Protein AF-A0A7V6NML0-F1 (afdb_monomer)

Foldseek 3Di:
DDQVVLVPDPDPVSSVVVVVVCVVCVVVQLVVQCVVPVDNVCSVVVVSVVVVVVVVVD

pLDDT: mean 86.87, std 11.56, range [45.16, 96.44]

Radius of gyration: 11.95 Å; Cα contacts (8 Å, |Δi|>4): 28; chains: 1; bounding box: 26×16×30 Å

Solvent-accessible surface area (backbone atoms only — not comparable to full-atom values): 3463 Å² total; per-residue (Å²): 134,80,55,71,66,55,75,68,45,83,52,64,68,61,26,52,51,50,52,51,52,45,64,74,42,43,66,58,50,44,51,54,42,28,74,72,66,74,40,79,90,52,26,64,58,53,53,43,49,51,59,47,54,66,65,69,77,108

Secondary struc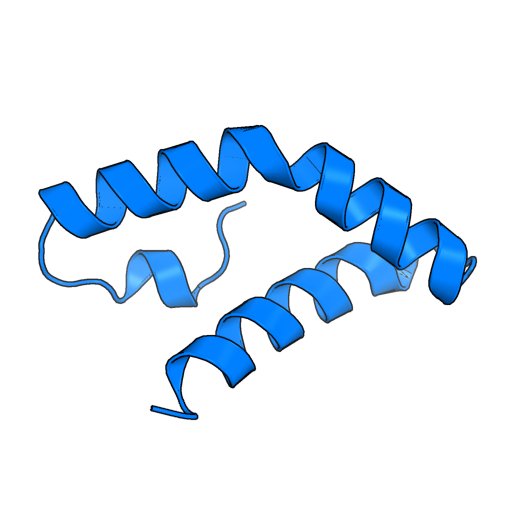ture (DSSP, 8-state):
---HHHHT--SHHHHHHHHHHHHHHHHHHHHHHHHHH--GGGHHHHHHHHHHHHHH--

Structure (mmCIF, N/CA/C/O backbone):
data_AF-A0A7V6NML0-F1
#
_entry.id   AF-A0A7V6NML0-F1
#
loop_
_atom_site.group_PDB
_atom_site.id
_atom_site.type_symbo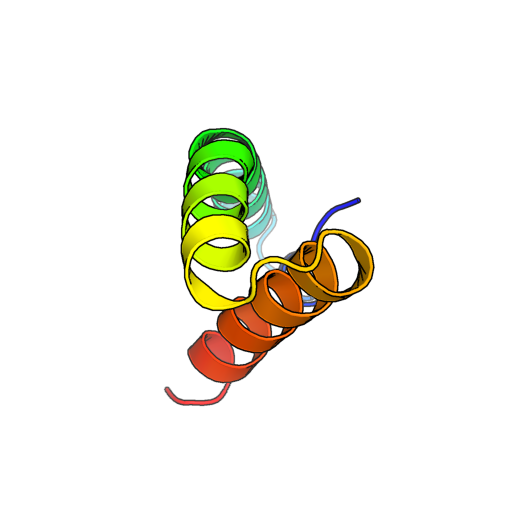l
_atom_site.label_atom_id
_atom_site.label_alt_id
_atom_site.label_comp_id
_atom_site.label_asym_id
_atom_site.label_entity_id
_atom_site.label_seq_id
_atom_site.pdbx_PDB_ins_code
_atom_site.Cartn_x
_atom_site.Cartn_y
_atom_site.Cartn_z
_atom_site.occupancy
_atom_site.B_iso_or_equiv
_atom_site.auth_seq_id
_atom_site.auth_comp_id
_atom_site.auth_asym_id
_atom_site.auth_atom_id
_atom_site.pdbx_PDB_model_num
ATOM 1 N N . MET A 1 1 ? 6.247 -5.275 2.426 1.00 71.75 1 MET A N 1
ATOM 2 C CA . MET A 1 1 ? 6.071 -6.119 1.226 1.00 71.75 1 MET A CA 1
ATOM 3 C C . MET A 1 1 ? 5.467 -5.233 0.156 1.00 71.75 1 MET A C 1
ATOM 5 O O . MET A 1 1 ? 4.535 -4.509 0.489 1.00 71.75 1 MET A O 1
ATOM 9 N N . TYR A 1 2 ? 6.033 -5.207 -1.051 1.00 78.25 2 TYR A N 1
ATOM 10 C CA . TYR A 1 2 ? 5.462 -4.420 -2.145 1.00 78.25 2 TYR A CA 1
ATOM 11 C C . TYR A 1 2 ? 4.264 -5.151 -2.763 1.00 78.25 2 TYR A C 1
ATOM 13 O O . TYR A 1 2 ? 4.262 -6.387 -2.782 1.00 78.25 2 TYR A O 1
ATOM 21 N N . PRO A 1 3 ? 3.262 -4.415 -3.269 1.00 82.81 3 PRO A N 1
ATOM 22 C CA . PRO A 1 3 ? 2.183 -4.983 -4.053 1.00 82.81 3 PRO A CA 1
ATOM 23 C C . PRO A 1 3 ? 2.741 -5.786 -5.222 1.00 82.81 3 PRO A C 1
ATOM 25 O O . PRO A 1 3 ? 3.668 -5.352 -5.910 1.00 82.81 3 PRO A O 1
ATOM 28 N N . VAL A 1 4 ? 2.132 -6.940 -5.480 1.00 81.75 4 VAL A N 1
ATOM 29 C CA . VAL A 1 4 ? 2.560 -7.864 -6.537 1.00 81.75 4 VAL A CA 1
ATOM 30 C C . VAL A 1 4 ? 2.616 -7.185 -7.909 1.00 81.75 4 VAL A C 1
ATOM 32 O O . VAL A 1 4 ? 3.488 -7.505 -8.709 1.00 81.75 4 VAL A O 1
ATOM 35 N N . ILE A 1 5 ? 1.752 -6.197 -8.157 1.00 83.06 5 ILE A N 1
ATOM 36 C CA . ILE A 1 5 ? 1.726 -5.445 -9.416 1.00 83.06 5 ILE A CA 1
ATOM 37 C C . ILE A 1 5 ? 3.036 -4.695 -9.698 1.00 83.06 5 ILE A C 1
ATOM 39 O O . ILE A 1 5 ? 3.462 -4.649 -10.846 1.00 83.06 5 ILE A O 1
ATOM 43 N N . ILE A 1 6 ? 3.718 -4.184 -8.666 1.00 85.31 6 ILE A N 1
ATOM 44 C CA . ILE A 1 6 ? 5.003 -3.488 -8.833 1.00 85.31 6 ILE A CA 1
ATOM 45 C C . ILE A 1 6 ? 6.071 -4.476 -9.314 1.00 85.31 6 ILE A C 1
ATOM 47 O O . ILE A 1 6 ? 6.869 -4.155 -10.187 1.00 85.31 6 ILE A O 1
ATOM 51 N N . MET A 1 7 ? 6.029 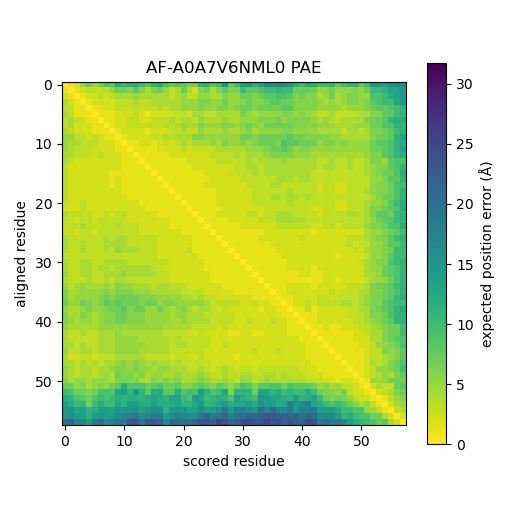-5.720 -8.829 1.00 85.25 7 MET A N 1
ATOM 52 C CA . MET A 1 7 ? 6.975 -6.765 -9.235 1.00 85.25 7 MET A CA 1
ATOM 53 C C . MET A 1 7 ? 6.811 -7.210 -10.699 1.00 85.25 7 MET A C 1
ATOM 55 O O . MET A 1 7 ? 7.740 -7.785 -11.256 1.00 85.25 7 MET A O 1
ATOM 59 N N . PHE A 1 8 ? 5.656 -6.957 -11.326 1.00 87.25 8 PHE A N 1
ATOM 60 C CA . PHE A 1 8 ? 5.393 -7.300 -12.730 1.00 87.25 8 PHE A CA 1
ATOM 61 C C . PHE A 1 8 ? 5.815 -6.212 -13.729 1.00 87.25 8 PHE A C 1
ATOM 63 O O . PHE A 1 8 ? 5.723 -6.435 -14.934 1.00 87.25 8 PHE A O 1
ATOM 70 N N . ILE A 1 9 ? 6.276 -5.049 -13.261 1.00 88.38 9 ILE A N 1
ATOM 71 C CA . ILE A 1 9 ? 6.781 -3.986 -14.136 1.00 88.38 9 ILE A CA 1
ATOM 72 C C . ILE A 1 9 ? 8.112 -4.450 -14.734 1.00 88.38 9 ILE A C 1
ATOM 74 O O . ILE A 1 9 ? 9.046 -4.722 -13.982 1.00 88.38 9 ILE A O 1
ATOM 78 N N . GLU A 1 10 ? 8.192 -4.582 -16.061 1.00 89.81 10 GLU A N 1
ATOM 79 C CA . GLU A 1 10 ? 9.383 -5.097 -16.760 1.00 89.81 10 GLU A CA 1
ATOM 80 C C . GLU A 1 10 ? 10.537 -4.092 -16.789 1.00 89.81 10 GLU A C 1
ATOM 82 O O . GLU A 1 10 ? 11.691 -4.491 -16.642 1.00 89.81 10 GLU A O 1
ATOM 87 N N . ASP A 1 11 ? 10.229 -2.804 -16.956 1.00 94.50 11 ASP A N 1
ATOM 88 C CA . ASP A 1 11 ? 11.231 -1.742 -16.940 1.00 94.50 11 ASP A CA 1
ATOM 89 C C . ASP A 1 11 ? 11.699 -1.471 -15.503 1.00 94.50 11 ASP A C 1
ATOM 91 O O . ASP A 1 11 ? 10.905 -1.154 -14.614 1.00 94.50 11 ASP A O 1
ATOM 95 N N . ASP A 1 12 ? 13.002 -1.617 -15.265 1.00 93.19 12 ASP A N 1
ATOM 96 C CA . ASP A 1 12 ? 13.575 -1.484 -13.926 1.00 93.19 12 ASP A CA 1
ATOM 97 C C . ASP A 1 12 ? 13.488 -0.042 -13.394 1.00 93.19 12 ASP A C 1
ATOM 99 O O . ASP A 1 12 ? 13.288 0.146 -12.195 1.00 93.19 12 ASP A O 1
ATOM 103 N N . SER A 1 13 ? 13.563 0.979 -14.258 1.00 94.50 13 SER A N 1
ATOM 104 C CA . SER A 1 13 ? 13.426 2.382 -13.842 1.00 94.50 13 SER A CA 1
ATOM 105 C C . SER A 1 13 ? 11.992 2.692 -13.420 1.00 94.50 13 SER A C 1
ATOM 107 O O . SER A 1 13 ? 11.772 3.370 -12.414 1.00 94.50 13 SER A O 1
ATOM 109 N N . ASP A 1 14 ? 11.007 2.196 -14.168 1.00 92.75 14 ASP A N 1
ATOM 110 C CA . ASP A 1 14 ? 9.597 2.345 -13.806 1.00 92.75 14 ASP A CA 1
ATOM 111 C C . ASP A 1 14 ? 9.275 1.572 -12.520 1.00 92.75 14 ASP A C 1
ATOM 113 O O . ASP A 1 14 ? 8.537 2.068 -11.663 1.00 92.75 14 ASP A O 1
ATOM 117 N N . ARG A 1 15 ? 9.865 0.381 -12.342 1.00 92.31 15 ARG A N 1
ATOM 118 C CA . ARG A 1 15 ? 9.723 -0.408 -11.113 1.00 92.31 15 ARG A CA 1
ATOM 119 C C . ARG A 1 15 ? 10.280 0.344 -9.909 1.00 92.31 15 ARG A C 1
ATOM 121 O O . ARG A 1 15 ? 9.556 0.513 -8.931 1.00 92.31 15 ARG A O 1
ATOM 128 N N . GLU A 1 16 ? 11.518 0.831 -9.984 1.00 93.62 16 GLU A N 1
ATOM 129 C CA . GLU A 1 16 ? 12.156 1.601 -8.907 1.00 93.62 16 GLU A CA 1
ATOM 130 C C . GLU A 1 16 ? 11.349 2.854 -8.548 1.00 93.62 16 GLU A C 1
ATOM 132 O O . GLU A 1 16 ? 11.134 3.149 -7.368 1.00 93.62 16 GLU A O 1
ATOM 137 N N . PHE A 1 17 ? 10.841 3.570 -9.555 1.00 93.06 17 PHE A N 1
ATOM 138 C CA . PHE A 1 17 ? 9.976 4.724 -9.332 1.00 93.06 17 PHE A CA 1
ATOM 139 C C . PHE A 1 17 ? 8.688 4.342 -8.589 1.00 93.06 17 PHE A C 1
ATOM 141 O O . PHE A 1 17 ? 8.293 5.028 -7.644 1.00 93.06 17 PHE A O 1
ATOM 148 N N . MET A 1 18 ? 8.044 3.239 -8.977 1.00 91.56 18 MET A N 1
ATOM 149 C CA . MET A 1 18 ? 6.811 2.767 -8.343 1.00 91.56 18 MET A CA 1
ATOM 150 C C . MET A 1 18 ? 7.047 2.222 -6.931 1.00 91.56 18 MET A C 1
ATOM 152 O O . MET A 1 18 ? 6.215 2.453 -6.053 1.00 91.56 18 MET A O 1
ATOM 156 N N . GLU A 1 19 ? 8.177 1.560 -6.675 1.00 92.06 19 GLU A N 1
ATOM 157 C CA . GLU A 1 19 ? 8.590 1.147 -5.328 1.00 92.06 19 GLU A CA 1
ATOM 158 C C . GLU A 1 19 ? 8.797 2.357 -4.413 1.00 92.06 19 GLU A C 1
ATOM 160 O O . GLU A 1 19 ? 8.264 2.386 -3.298 1.00 92.06 19 GLU A O 1
ATOM 165 N N . TRP A 1 20 ? 9.513 3.378 -4.896 1.00 93.69 20 TRP A N 1
ATOM 166 C CA . TRP A 1 20 ? 9.713 4.628 -4.164 1.00 93.69 20 TRP A CA 1
ATOM 167 C C . TRP A 1 20 ? 8.380 5.327 -3.879 1.00 93.69 20 TRP A C 1
ATOM 169 O O . TRP A 1 20 ? 8.087 5.664 -2.731 1.00 93.69 20 TRP A O 1
ATOM 179 N N . LEU A 1 21 ? 7.533 5.479 -4.902 1.00 91.88 21 LEU A N 1
ATOM 180 C CA . LEU A 1 21 ? 6.221 6.107 -4.769 1.00 91.88 21 LEU A CA 1
ATOM 181 C C . LEU A 1 21 ? 5.346 5.351 -3.761 1.00 91.88 21 LEU A C 1
ATOM 183 O O . LEU A 1 21 ? 4.700 5.963 -2.909 1.00 91.88 21 LEU A O 1
ATOM 187 N N . TYR A 1 22 ? 5.338 4.019 -3.826 1.00 91.19 22 TYR A N 1
ATOM 188 C CA . TYR A 1 22 ? 4.610 3.198 -2.870 1.00 91.19 22 TYR A CA 1
ATOM 189 C C . TYR A 1 22 ? 5.132 3.410 -1.450 1.00 91.19 22 TYR A C 1
ATOM 191 O O . TYR A 1 22 ? 4.331 3.648 -0.551 1.00 91.19 22 TYR A O 1
ATOM 199 N N . GLY A 1 23 ? 6.451 3.378 -1.241 1.00 91.56 23 GLY A N 1
ATOM 200 C CA . GLY A 1 23 ? 7.063 3.595 0.070 1.00 91.56 23 GLY A CA 1
ATOM 201 C C . GLY A 1 23 ? 6.676 4.937 0.696 1.00 91.56 23 GLY A C 1
ATOM 202 O O . GLY A 1 23 ? 6.232 4.970 1.845 1.00 91.56 23 GLY A O 1
ATOM 203 N N . GLU A 1 24 ? 6.764 6.023 -0.074 1.00 94.75 24 GLU A N 1
ATOM 204 C CA . GLU A 1 24 ? 6.457 7.377 0.403 1.00 94.75 24 GLU A CA 1
ATOM 205 C C . GLU A 1 24 ? 4.979 7.551 0.781 1.00 94.75 24 GLU A C 1
ATOM 207 O O . GLU A 1 24 ? 4.649 8.185 1.787 1.00 94.75 24 GLU A O 1
ATOM 212 N N . TYR A 1 25 ? 4.067 6.967 -0.001 1.00 92.31 25 TYR A N 1
ATOM 213 C CA . TYR A 1 25 ? 2.630 7.176 0.181 1.00 92.31 25 TYR A CA 1
ATOM 214 C C . TYR A 1 25 ? 1.919 6.055 0.944 1.00 92.31 25 TYR A C 1
ATOM 216 O O . TYR A 1 25 ? 0.762 6.240 1.333 1.00 92.31 25 TYR A O 1
ATOM 224 N N . TYR A 1 26 ? 2.578 4.928 1.225 1.00 92.25 26 TYR A N 1
ATOM 225 C CA . TYR A 1 26 ? 1.964 3.778 1.894 1.00 92.25 26 TYR A CA 1
ATOM 226 C C . TYR A 1 26 ? 1.319 4.156 3.230 1.00 92.25 26 TYR A C 1
ATOM 228 O O . TYR A 1 26 ? 0.161 3.822 3.467 1.00 92.25 26 TYR A O 1
ATOM 236 N N . LEU A 1 27 ? 2.002 4.930 4.080 1.00 93.88 27 LEU A N 1
ATOM 237 C CA . LEU A 1 27 ? 1.441 5.355 5.370 1.00 93.88 27 LEU A CA 1
ATOM 238 C C . LEU A 1 27 ? 0.203 6.247 5.211 1.00 93.88 27 LEU A C 1
ATOM 240 O O . LEU A 1 27 ? -0.738 6.150 6.004 1.00 93.88 27 LEU A O 1
ATOM 244 N N . LEU A 1 28 ? 0.179 7.099 4.183 1.00 94.94 28 LEU A N 1
ATOM 245 C CA . LEU A 1 28 ? -0.974 7.945 3.886 1.00 94.94 28 LEU A CA 1
ATOM 246 C C . LEU A 1 28 ? -2.155 7.105 3.383 1.00 94.94 28 LEU A C 1
ATOM 248 O O . LEU A 1 28 ? -3.278 7.300 3.852 1.00 94.94 28 LEU A O 1
ATOM 252 N N . MET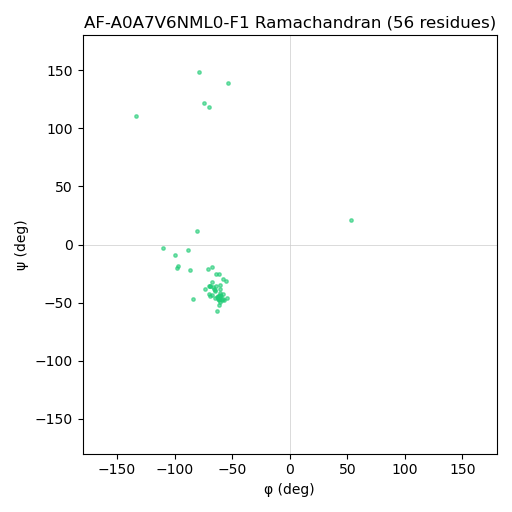 A 1 29 ? -1.896 6.156 2.479 1.00 92.44 29 MET A N 1
ATOM 253 C CA . MET A 1 29 ? -2.900 5.217 1.973 1.00 92.44 29 MET A CA 1
ATOM 254 C C . MET A 1 29 ? -3.457 4.344 3.099 1.00 92.44 29 MET A C 1
ATOM 256 O O . MET A 1 29 ? -4.672 4.258 3.249 1.00 92.44 29 MET A O 1
ATOM 260 N N . ARG A 1 30 ? -2.593 3.801 3.965 1.00 94.31 30 ARG A N 1
ATOM 261 C CA . ARG A 1 30 ? -2.965 3.018 5.152 1.00 94.31 30 ARG A CA 1
ATOM 262 C C . ARG A 1 30 ? -3.845 3.802 6.106 1.00 94.31 30 ARG A C 1
ATOM 264 O O . ARG A 1 30 ? -4.891 3.310 6.519 1.00 94.31 30 ARG A O 1
ATOM 271 N N . LYS A 1 31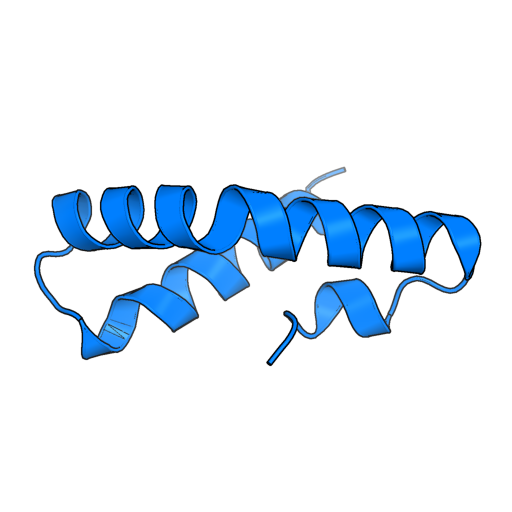 ? -3.463 5.043 6.419 1.00 95.56 31 LYS A N 1
ATOM 272 C CA . LYS A 1 31 ? -4.274 5.927 7.261 1.00 95.56 31 LYS A CA 1
ATOM 273 C C . LYS A 1 31 ? -5.660 6.145 6.656 1.00 95.56 31 LYS A C 1
ATOM 275 O O . LYS A 1 31 ? -6.654 6.033 7.365 1.00 95.56 31 LYS A O 1
ATOM 280 N N . LYS A 1 32 ? -5.732 6.438 5.356 1.00 94.75 32 LYS A N 1
ATOM 281 C CA . LYS A 1 32 ? -7.002 6.697 4.667 1.00 94.75 32 LYS A CA 1
ATOM 282 C C . LYS A 1 32 ? -7.883 5.457 4.563 1.00 94.75 32 LYS A C 1
ATOM 284 O O . LYS A 1 32 ? -9.074 5.552 4.826 1.00 94.75 32 LYS A O 1
ATOM 289 N N . ALA A 1 33 ? -7.308 4.307 4.233 1.00 94.00 33 ALA A N 1
ATOM 290 C CA . ALA A 1 33 ? -8.027 3.042 4.187 1.00 94.00 33 A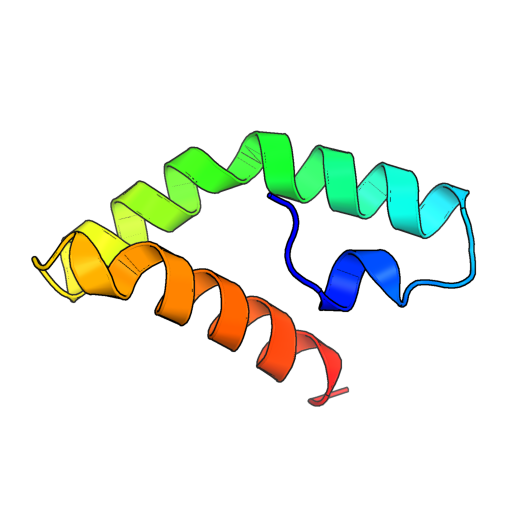LA A CA 1
ATOM 291 C C . ALA A 1 33 ? -8.560 2.659 5.576 1.00 94.00 33 ALA A C 1
ATOM 293 O O . ALA A 1 33 ? -9.746 2.368 5.702 1.00 94.00 33 ALA A O 1
ATOM 294 N N . TYR A 1 34 ? -7.744 2.777 6.629 1.00 96.19 34 TYR A N 1
ATOM 295 C CA . TYR A 1 34 ? -8.188 2.545 8.006 1.00 96.19 34 TYR A CA 1
ATOM 296 C C . TYR A 1 34 ? -9.315 3.497 8.435 1.00 96.19 34 TYR A C 1
ATOM 298 O O . TYR A 1 34 ? -10.284 3.060 9.045 1.00 96.19 34 TYR A O 1
ATOM 306 N N . GLU A 1 35 ? -9.235 4.786 8.084 1.00 96.44 35 GLU A N 1
ATOM 307 C CA . GLU A 1 35 ? -10.310 5.757 8.350 1.00 96.44 35 GLU A CA 1
ATOM 308 C C . GLU A 1 35 ? -11.651 5.349 7.705 1.00 96.44 35 GLU A C 1
ATOM 310 O O . GLU A 1 35 ? -12.706 5.687 8.240 1.00 96.44 35 GLU A O 1
ATOM 315 N N . ILE A 1 36 ? -11.618 4.626 6.579 1.00 93.69 36 ILE A N 1
ATOM 316 C CA . ILE A 1 36 ? -12.812 4.169 5.853 1.00 93.69 36 ILE A CA 1
ATOM 317 C C . ILE A 1 36 ? -13.365 2.870 6.447 1.00 93.69 36 ILE A C 1
ATOM 319 O O . ILE A 1 36 ? -14.574 2.761 6.642 1.00 93.69 36 ILE A O 1
ATOM 323 N N . VAL A 1 37 ? -12.504 1.884 6.711 1.00 94.31 37 VAL A N 1
ATOM 324 C CA . VAL A 1 37 ? -12.944 0.525 7.082 1.00 94.31 37 VAL A CA 1
ATOM 325 C C . VAL A 1 37 ? -12.953 0.251 8.577 1.00 94.31 37 VAL A C 1
ATOM 327 O O . VAL A 1 37 ? -13.643 -0.661 9.016 1.00 94.31 37 VAL A O 1
ATOM 330 N N . MET A 1 38 ? -12.216 1.043 9.360 1.00 94.38 38 MET A N 1
ATOM 331 C CA . MET A 1 38 ? -12.064 0.905 10.814 1.00 94.38 38 MET A CA 1
ATOM 332 C C . MET A 1 38 ? -11.627 -0.495 11.284 1.00 94.38 38 MET A C 1
ATOM 334 O O . MET A 1 38 ? -11.810 -0.843 12.448 1.00 94.38 38 MET A O 1
ATOM 338 N N . ASP A 1 39 ? -11.029 -1.288 10.395 1.00 93.25 39 ASP A N 1
ATOM 339 C CA . ASP A 1 39 ? -10.525 -2.632 10.665 1.00 93.25 39 ASP A CA 1
ATOM 340 C C . ASP A 1 39 ? -9.119 -2.761 10.083 1.00 93.25 39 ASP A C 1
ATOM 342 O O . ASP A 1 39 ? -8.934 -2.770 8.869 1.00 93.25 39 ASP A O 1
ATOM 346 N N . ASP A 1 40 ? -8.123 -2.844 10.963 1.00 92.25 40 ASP A N 1
ATOM 347 C CA . ASP A 1 40 ? -6.711 -2.905 10.586 1.00 92.25 40 ASP A CA 1
ATOM 348 C C . ASP A 1 40 ? -6.367 -4.179 9.796 1.00 92.25 40 ASP A C 1
ATOM 350 O O . ASP A 1 40 ? -5.443 -4.160 8.987 1.00 92.25 40 ASP A O 1
ATOM 354 N N . ASN A 1 41 ? -7.143 -5.258 9.969 1.00 93.94 41 ASN A N 1
ATOM 355 C CA . ASN A 1 41 ? -6.867 -6.552 9.341 1.00 93.94 41 ASN A CA 1
ATOM 356 C C . ASN A 1 41 ? -7.106 -6.553 7.827 1.00 93.94 41 ASN A C 1
ATOM 358 O O . ASN A 1 41 ? -6.573 -7.419 7.144 1.00 93.94 41 ASN A O 1
ATOM 362 N N . VAL A 1 42 ? -7.900 -5.610 7.307 1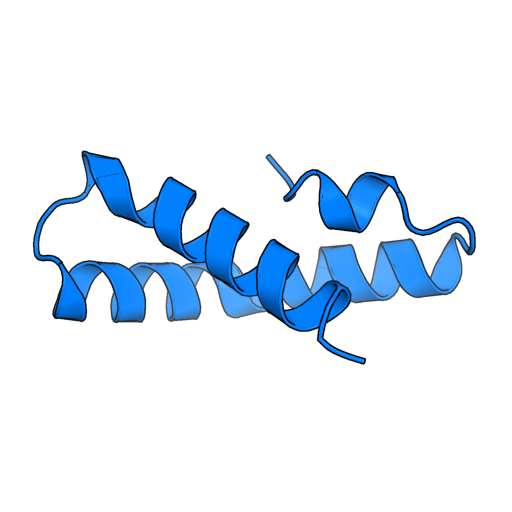.00 93.62 42 VAL A N 1
ATOM 363 C CA . VAL A 1 42 ? -8.262 -5.541 5.877 1.00 93.62 42 VAL A CA 1
ATOM 364 C C . VAL A 1 42 ? -7.620 -4.357 5.151 1.00 93.62 42 VAL A C 1
ATOM 366 O O . VAL A 1 42 ? -7.803 -4.190 3.947 1.00 93.62 42 VAL A O 1
ATOM 369 N N . VAL A 1 43 ? -6.876 -3.506 5.866 1.00 93.38 43 VAL A N 1
ATOM 370 C CA . VAL A 1 43 ? -6.312 -2.269 5.304 1.00 93.38 43 VAL A CA 1
ATOM 371 C C . VAL A 1 43 ? -5.342 -2.558 4.161 1.00 93.38 43 VAL A C 1
ATOM 373 O O . VAL A 1 43 ? -5.430 -1.923 3.111 1.00 93.38 43 VAL A O 1
ATOM 376 N N . ASP A 1 44 ? -4.430 -3.508 4.356 1.00 89.94 44 ASP A N 1
ATOM 377 C CA . ASP A 1 44 ? -3.412 -3.831 3.354 1.00 89.94 44 ASP A CA 1
ATOM 378 C C . ASP A 1 44 ? -4.015 -4.499 2.115 1.00 89.94 44 ASP A C 1
ATOM 380 O O . ASP A 1 44 ? -3.596 -4.197 0.997 1.00 89.94 44 ASP A O 1
ATOM 384 N N . ASP A 1 45 ? -5.040 -5.334 2.292 1.00 90.00 45 ASP A N 1
ATOM 385 C CA . ASP A 1 45 ? -5.753 -5.979 1.187 1.00 90.00 45 ASP A CA 1
ATOM 386 C C . ASP A 1 45 ? -6.427 -4.932 0.292 1.00 90.00 45 ASP A C 1
ATOM 388 O O . ASP A 1 45 ? -6.257 -4.950 -0.924 1.00 90.00 45 ASP A O 1
ATOM 392 N N . ILE A 1 46 ? -7.084 -3.931 0.884 1.00 90.62 46 ILE A N 1
ATOM 393 C CA . ILE A 1 46 ? -7.744 -2.849 0.135 1.00 90.62 46 ILE A CA 1
ATOM 394 C C . ILE A 1 46 ? -6.743 -1.986 -0.638 1.00 90.62 46 ILE A C 1
ATOM 396 O O . ILE A 1 46 ? -7.022 -1.568 -1.766 1.00 90.62 46 ILE A O 1
ATOM 400 N N . ILE A 1 47 ? -5.581 -1.692 -0.048 1.00 90.50 47 ILE A N 1
ATOM 401 C CA . ILE A 1 47 ? -4.525 -0.927 -0.728 1.00 90.50 47 ILE A CA 1
ATOM 402 C C . ILE A 1 47 ? -3.993 -1.720 -1.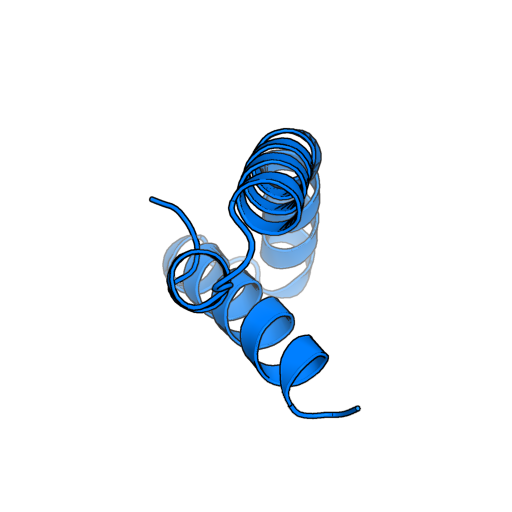921 1.00 90.50 47 ILE A C 1
ATOM 404 O O . ILE A 1 47 ? -3.872 -1.168 -3.017 1.00 90.50 47 ILE A O 1
ATOM 408 N N . ASN A 1 48 ? -3.712 -3.010 -1.723 1.00 87.38 48 ASN A N 1
ATOM 409 C CA . ASN A 1 48 ? -3.232 -3.892 -2.781 1.00 87.38 48 ASN A CA 1
ATOM 410 C C . ASN A 1 48 ? -4.256 -4.025 -3.915 1.00 87.38 48 ASN A C 1
ATOM 412 O O . ASN A 1 48 ? -3.890 -3.856 -5.079 1.00 87.38 48 ASN A O 1
ATOM 416 N N . ASP A 1 49 ? -5.531 -4.234 -3.586 1.00 86.00 49 ASP A N 1
ATOM 417 C CA . ASP A 1 49 ? -6.620 -4.314 -4.560 1.00 86.00 49 ASP A CA 1
ATOM 418 C C . ASP A 1 49 ? -6.763 -3.009 -5.349 1.00 86.00 49 ASP A C 1
ATOM 420 O O . ASP A 1 49 ? -6.874 -3.029 -6.573 1.00 86.00 49 ASP A O 1
ATOM 424 N N . THR A 1 50 ? -6.706 -1.855 -4.679 1.00 84.69 50 THR A N 1
ATOM 425 C CA . THR A 1 50 ? -6.829 -0.545 -5.341 1.00 84.69 50 THR A CA 1
ATOM 426 C C . THR A 1 50 ? -5.716 -0.325 -6.367 1.00 84.69 50 THR A C 1
ATOM 428 O O . THR A 1 50 ? -5.977 0.131 -7.484 1.00 84.69 50 THR A O 1
ATOM 431 N N . LEU A 1 51 ? -4.476 -0.670 -6.011 1.00 82.62 51 LEU A N 1
ATOM 432 C CA . LEU A 1 51 ? -3.328 -0.558 -6.912 1.00 82.62 51 LEU A CA 1
ATOM 433 C C . LEU A 1 51 ? -3.406 -1.566 -8.062 1.00 82.62 51 LEU A C 1
ATOM 435 O O . LEU A 1 51 ? -3.048 -1.232 -9.191 1.00 82.62 51 LEU A O 1
ATOM 439 N N . TYR A 1 52 ? -3.926 -2.766 -7.800 1.00 76.81 52 TYR A N 1
ATOM 440 C CA . TYR A 1 52 ? -4.191 -3.764 -8.829 1.00 76.81 52 TYR A CA 1
ATOM 441 C C . TYR A 1 52 ? -5.246 -3.260 -9.823 1.00 76.81 52 TYR A C 1
ATOM 443 O O . TYR A 1 52 ? -4.942 -3.119 -11.003 1.00 76.81 52 TYR A O 1
ATOM 451 N N . PHE A 1 53 ? -6.447 -2.882 -9.369 1.00 60.88 53 PHE A N 1
ATOM 452 C CA . PHE A 1 53 ? -7.532 -2.407 -10.241 1.00 60.88 53 PHE A CA 1
ATOM 453 C C . PHE A 1 53 ? -7.169 -1.150 -11.042 1.00 60.88 53 PHE A C 1
ATOM 455 O O . PHE A 1 53 ? -7.528 -1.050 -12.218 1.00 60.88 53 PHE A O 1
ATOM 462 N N . GLY A 1 54 ? -6.427 -0.210 -10.449 1.00 61.09 54 GLY A N 1
ATOM 463 C CA . GLY A 1 54 ? -5.950 0.986 -11.150 1.00 61.09 54 GLY A CA 1
ATOM 464 C C . GLY A 1 54 ? -5.024 0.683 -12.335 1.00 61.09 54 GLY A C 1
ATOM 465 O O . GLY A 1 54 ? -4.965 1.476 -13.274 1.00 61.09 54 GLY A O 1
ATOM 466 N N . SER A 1 55 ? -4.346 -0.469 -12.320 1.00 59.91 55 SER A N 1
ATOM 467 C CA . SER A 1 55 ? -3.421 -0.900 -13.373 1.00 59.91 55 SER A CA 1
ATOM 468 C C . SER A 1 55 ? -4.087 -1.652 -14.532 1.00 59.91 55 SER A C 1
ATOM 470 O O . SER A 1 55 ? -3.501 -1.708 -15.606 1.00 59.91 55 SER A O 1
ATOM 472 N N . ILE A 1 56 ? -5.272 -2.245 -14.337 1.00 59.56 56 ILE A N 1
ATOM 473 C CA . ILE A 1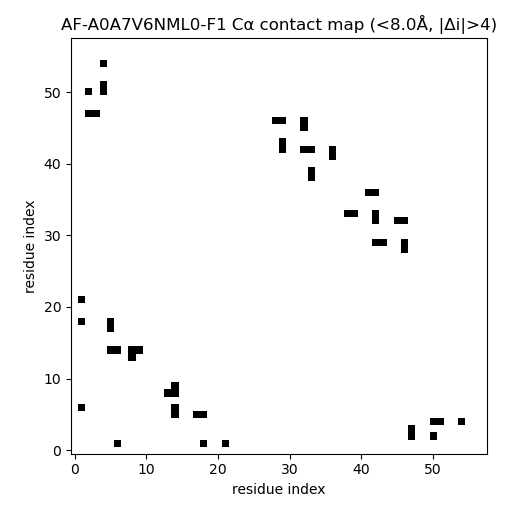 56 ? -5.995 -3.023 -15.375 1.00 59.56 56 ILE A CA 1
ATOM 474 C C . ILE A 1 56 ? -7.064 -2.166 -16.068 1.00 59.56 56 ILE A C 1
ATOM 476 O O . ILE A 1 56 ? -7.554 -2.507 -17.140 1.00 59.56 56 ILE A O 1
ATOM 480 N N . GLY A 1 57 ? -7.456 -1.050 -15.446 1.00 53.28 57 GLY A N 1
ATOM 481 C CA . GLY A 1 57 ? -8.466 -0.125 -15.962 1.00 53.28 57 GLY A CA 1
ATOM 482 C C . GLY A 1 57 ? -7.974 0.864 -17.027 1.00 53.28 57 GLY A C 1
ATOM 483 O O . GLY A 1 57 ? -8.701 1.815 -17.320 1.00 53.28 57 GLY A O 1
ATOM 484 N N . LYS A 1 58 ? -6.767 0.687 -17.577 1.00 45.16 58 LYS A N 1
ATOM 485 C CA . LYS A 1 58 ? -6.204 1.509 -18.657 1.00 45.16 58 LYS A CA 1
ATOM 486 C C . LYS A 1 58 ? -5.737 0.660 -19.827 1.00 45.16 58 LYS A C 1
ATOM 488 O O . LYS A 1 58 ? -5.103 -0.381 -19.569 1.00 45.16 58 LYS A O 1
#

Sequence (58 aa):
MYPVIIMFIEDDSDREFMEWLYGEYYLLMRKKAYEIVMDDNVVDDIINDTLYFGSIGK

Nearest PDB structures (foldseek):
  1h3l-assembly1_A  TM=7.051E-01  e=7.713E+00  Streptomyces coelicolor A3(2)

Mean predicted aligned error: 4.64 Å